Protein AF-A0A2D4LMU4-F1 (afdb_monomer)

Solvent-accessible surface area (backbone atoms only — not comparable to full-atom values): 7456 Å² total; per-residue (Å²): 80,21,37,92,88,66,50,79,47,74,75,89,75,55,41,42,84,69,71,44,62,34,29,35,65,51,58,53,62,62,94,87,62,83,69,73,60,69,75,92,32,50,79,46,69,76,42,60,50,46,70,45,74,50,76,46,54,84,76,86,58,97,58,73,39,43,35,40,33,36,96,86,53,74,43,77,62,80,72,69,55,81,92,44,33,72,62,49,50,62,50,49,52,56,48,52,54,49,43,53,52,51,52,48,44,74,77,41,82,88,67,55,72,68,60,55,47,69,72,72,110

pLDDT: mean 93.3, std 5.47, range [72.94, 98.5]

Mean predicted aligned error: 3.88 Å

Organism: NCBI:txid129469

Sequence (121 aa):
VYDRKGHLCPFDTGLIERNIELYFSGAVKPIYDDNPCLDGGVRAKKMGPINAWWITGFDGGEKALIGFTTAFADYILMEPSEEYAPIFALMQEKIYMSKIVVEFLQNNPDVSYEDLLNKIE

Secondary structure (DSSP, 8-state):
-B-TT--B--SSSSTTTTT---BEEEEE--TT----SSTT-EEEEEE----EEEEE--SS-S--EEEEE-SS-EEE--PPPTTTHHHHHHHHHHHHHHHHHHHHHHH-TT--HHHHHHHH-

Radius of gyration: 16.28 Å; Cα contacts (8 Å, |Δi|>4): 149; chains: 1; bounding box: 43×28×40 Å

InterPro domains:
  IPR022702 DNA (cytosine-5)-methyltransferase 1, replication foci domain [PF12047] (1-120)

Structure (mmCIF, N/CA/C/O backbone):
data_AF-A0A2D4LMU4-F1
#
_entry.id   AF-A0A2D4LMU4-F1
#
loop_
_atom_site.group_PDB
_atom_site.id
_atom_site.type_symbol
_atom_site.label_atom_id
_atom_site.label_alt_id
_atom_site.label_comp_id
_atom_site.label_asym_id
_atom_site.label_entity_id
_atom_site.label_seq_id
_atom_site.pdbx_PDB_ins_code
_atom_site.Cartn_x
_atom_site.Cartn_y
_atom_site.Cartn_z
_atom_site.occupancy
_atom_site.B_iso_or_equiv
_atom_site.auth_seq_id
_atom_site.auth_comp_id
_atom_site.auth_asym_id
_atom_site.auth_atom_id
_atom_site.pdbx_PDB_model_num
ATOM 1 N N . VAL A 1 1 ? 5.516 4.174 -6.664 1.00 97.81 1 VAL A N 1
ATOM 2 C CA . VAL A 1 1 ? 4.515 3.615 -7.610 1.00 97.81 1 VAL A CA 1
ATOM 3 C C . VAL A 1 1 ? 4.397 4.561 -8.789 1.00 97.81 1 VAL A C 1
ATOM 5 O O . VAL A 1 1 ? 4.513 5.764 -8.578 1.00 97.81 1 VAL A O 1
ATOM 8 N N . TYR A 1 2 ? 4.247 4.052 -10.008 1.00 98.38 2 TYR A N 1
ATOM 9 C CA . TYR A 1 2 ? 4.235 4.872 -11.217 1.00 98.38 2 TYR A CA 1
ATOM 10 C C . TYR A 1 2 ? 3.412 4.255 -12.352 1.00 98.38 2 TYR A C 1
ATOM 12 O O . TYR A 1 2 ? 3.217 3.039 -12.406 1.00 98.38 2 TYR A O 1
ATOM 20 N N . ASP A 1 3 ? 2.941 5.102 -13.267 1.00 97.44 3 ASP A N 1
ATOM 21 C CA . ASP A 1 3 ? 2.237 4.683 -14.482 1.00 97.44 3 ASP A CA 1
ATOM 22 C C . ASP A 1 3 ? 3.194 4.114 -15.552 1.00 97.44 3 ASP A C 1
ATOM 24 O O . ASP A 1 3 ? 4.419 4.140 -15.427 1.00 97.44 3 ASP A O 1
ATOM 28 N N . ARG A 1 4 ? 2.652 3.631 -16.676 1.00 95.94 4 ARG A N 1
ATOM 29 C CA . ARG A 1 4 ? 3.459 3.124 -17.807 1.00 95.94 4 ARG A CA 1
ATOM 30 C C . ARG A 1 4 ? 4.431 4.155 -18.408 1.00 95.94 4 ARG A C 1
ATOM 32 O O . ARG A 1 4 ? 5.363 3.758 -19.107 1.00 95.94 4 ARG A O 1
ATOM 39 N N . LYS A 1 5 ? 4.208 5.454 -18.183 1.00 96.56 5 LYS A N 1
ATOM 40 C CA . LYS A 1 5 ? 5.050 6.555 -18.673 1.00 96.56 5 LYS A CA 1
ATOM 41 C C . LYS A 1 5 ? 6.107 6.988 -17.649 1.00 96.56 5 LYS A C 1
ATOM 43 O O . LYS A 1 5 ? 6.983 7.769 -18.004 1.00 96.56 5 LYS A O 1
ATOM 48 N N . GLY A 1 6 ? 6.073 6.445 -16.432 1.00 95.75 6 GLY A N 1
ATOM 49 C CA . GLY A 1 6 ? 7.026 6.731 -15.365 1.00 95.75 6 GLY A CA 1
ATOM 50 C C . GLY A 1 6 ? 6.639 7.903 -14.463 1.00 95.75 6 GLY A C 1
ATOM 51 O O . GLY A 1 6 ? 7.462 8.311 -13.648 1.00 95.75 6 GLY A O 1
ATOM 52 N N . HIS A 1 7 ? 5.421 8.443 -14.563 1.00 97.88 7 HIS A N 1
ATOM 53 C CA . HIS A 1 7 ? 4.956 9.451 -13.609 1.00 97.88 7 HIS A CA 1
ATOM 54 C C . HIS A 1 7 ? 4.673 8.787 -12.267 1.00 97.88 7 HIS A C 1
ATOM 56 O O . HIS A 1 7 ? 4.016 7.746 -12.228 1.00 97.88 7 HIS A O 1
ATOM 62 N N . LEU A 1 8 ? 5.128 9.390 -11.168 1.00 97.94 8 LEU A N 1
ATOM 63 C CA . LEU A 1 8 ? 4.750 8.931 -9.835 1.00 97.94 8 LEU A CA 1
ATOM 64 C C . LEU A 1 8 ? 3.239 9.114 -9.647 1.00 97.94 8 LEU A C 1
ATOM 66 O O . LEU A 1 8 ? 2.700 10.184 -9.928 1.00 97.94 8 LEU A O 1
ATOM 70 N N . CYS A 1 9 ? 2.556 8.066 -9.189 1.00 97.50 9 CYS A N 1
ATOM 71 C CA . CYS A 1 9 ? 1.099 8.062 -9.065 1.00 97.50 9 CYS A CA 1
ATOM 72 C C . CYS A 1 9 ? 0.655 7.550 -7.692 1.00 97.50 9 CYS A C 1
ATOM 74 O O . CYS A 1 9 ? 1.199 6.539 -7.243 1.00 97.50 9 CYS A O 1
ATOM 76 N N . PRO A 1 10 ? -0.357 8.180 -7.066 1.00 96.94 10 PRO A N 1
ATOM 77 C CA . PRO A 1 10 ? -1.023 7.622 -5.896 1.00 96.94 10 PRO A CA 1
ATOM 78 C C . PRO A 1 10 ? -1.820 6.371 -6.283 1.00 96.94 10 PRO A C 1
ATOM 80 O O . PRO A 1 10 ? -2.510 6.360 -7.303 1.00 96.94 10 PRO A O 1
ATOM 83 N N . PHE A 1 11 ? -1.758 5.323 -5.464 1.00 95.81 11 PHE A N 1
ATOM 84 C CA . PHE A 1 11 ? -2.516 4.087 -5.695 1.00 95.81 11 PHE A CA 1
ATOM 85 C C . PHE A 1 11 ? -3.904 4.085 -5.029 1.00 95.81 11 PHE A C 1
ATOM 87 O O . PHE A 1 11 ? -4.737 3.264 -5.386 1.00 95.81 11 PHE A O 1
ATOM 94 N N . ASP A 1 12 ? -4.187 5.032 -4.131 1.00 95.06 12 ASP A N 1
ATOM 95 C CA . ASP A 1 12 ? -5.416 5.138 -3.327 1.00 95.06 12 ASP A CA 1
ATOM 96 C C . ASP A 1 12 ? -6.513 6.014 -3.973 1.00 95.06 12 ASP A C 1
ATOM 98 O O . ASP A 1 12 ? -7.451 6.453 -3.311 1.00 95.06 12 ASP A O 1
ATOM 102 N N . THR A 1 13 ? -6.400 6.312 -5.271 1.00 95.12 13 THR A N 1
ATOM 103 C CA . THR A 1 13 ? -7.282 7.264 -5.983 1.00 95.12 13 THR A CA 1
ATOM 104 C C . THR A 1 13 ? -8.271 6.605 -6.948 1.00 95.12 13 THR A C 1
ATOM 106 O O . THR A 1 13 ? -8.910 7.286 -7.753 1.00 95.12 13 THR A O 1
ATOM 109 N N . GLY A 1 14 ? -8.415 5.279 -6.895 1.00 95.12 14 GLY A N 1
ATOM 110 C CA . GLY A 1 14 ? -9.315 4.543 -7.784 1.00 95.12 14 GLY A CA 1
ATOM 111 C C . GLY A 1 14 ? -8.690 4.128 -9.122 1.00 95.12 14 GLY A C 1
ATOM 112 O O . GLY A 1 14 ? -9.405 3.654 -10.004 1.00 95.12 14 GLY A O 1
ATOM 113 N N . LEU A 1 15 ? -7.390 4.374 -9.344 1.00 97.06 15 LEU A N 1
ATOM 114 C CA . LEU A 1 15 ? -6.722 4.051 -10.614 1.00 97.06 15 LEU A CA 1
ATOM 115 C C . LEU A 1 15 ? -6.672 2.535 -10.850 1.00 97.06 15 LEU A C 1
ATOM 117 O O . LEU A 1 15 ? -7.002 2.082 -11.945 1.00 97.06 15 LEU A O 1
ATOM 121 N N . ILE A 1 16 ? -6.323 1.763 -9.818 1.00 96.69 16 ILE A N 1
ATOM 122 C CA . ILE A 1 16 ? -6.229 0.298 -9.891 1.00 96.69 16 ILE A CA 1
ATOM 123 C C . ILE A 1 16 ? -7.616 -0.301 -10.158 1.00 96.69 16 ILE A C 1
ATOM 125 O O . ILE A 1 16 ? -7.781 -1.114 -11.062 1.00 96.69 16 ILE A O 1
ATOM 129 N N . GLU A 1 17 ? -8.641 0.185 -9.460 1.00 95.44 17 GLU A N 1
ATOM 130 C CA . GLU A 1 17 ? -10.039 -0.240 -9.582 1.00 95.44 17 GLU A CA 1
ATOM 131 C C . GLU A 1 17 ? -10.624 0.068 -10.970 1.00 95.44 17 GLU A C 1
ATOM 133 O O . GLU A 1 17 ? -11.530 -0.615 -11.446 1.00 95.44 17 GLU A O 1
ATOM 138 N N . ARG A 1 18 ? -10.084 1.080 -11.658 1.00 96.31 18 ARG A N 1
ATOM 139 C CA . ARG A 1 18 ? -10.413 1.422 -13.051 1.00 96.31 18 ARG A CA 1
ATOM 140 C C . ARG A 1 18 ? -9.562 0.663 -14.075 1.00 96.31 18 ARG A C 1
ATOM 142 O O . ARG A 1 18 ? -9.589 1.017 -15.254 1.00 96.31 18 ARG A O 1
ATOM 149 N N . ASN A 1 19 ? -8.822 -0.363 -13.652 1.00 94.56 19 ASN A N 1
ATOM 150 C CA . ASN A 1 19 ? -7.887 -1.141 -14.469 1.00 94.56 19 ASN A CA 1
ATOM 151 C C . ASN A 1 19 ? -6.777 -0.293 -15.117 1.00 94.56 19 ASN A C 1
ATOM 153 O O . ASN A 1 19 ? -6.272 -0.630 -16.191 1.00 94.56 19 ASN A O 1
ATOM 157 N N . ILE A 1 20 ? -6.385 0.820 -14.486 1.00 97.50 20 ILE A N 1
ATOM 158 C CA . ILE A 1 20 ? -5.185 1.555 -14.888 1.00 97.50 20 ILE A CA 1
ATOM 159 C C . ILE A 1 20 ? -3.986 0.866 -14.252 1.00 97.50 20 ILE A C 1
ATOM 161 O O . ILE A 1 20 ? -3.833 0.831 -13.034 1.00 97.50 20 ILE A O 1
ATOM 165 N N . GLU A 1 21 ? -3.118 0.325 -15.100 1.00 97.88 21 GLU A N 1
ATOM 166 C CA . GLU A 1 21 ? -1.932 -0.382 -14.640 1.00 97.88 21 GLU A CA 1
ATOM 167 C C . GLU A 1 21 ? -0.919 0.562 -13.993 1.00 97.88 21 GLU A C 1
ATOM 169 O O . GLU A 1 21 ? -0.288 1.393 -14.658 1.00 97.88 21 GLU A O 1
ATOM 174 N N . LEU A 1 22 ? -0.718 0.353 -12.697 1.00 98.50 22 LEU A N 1
ATOM 175 C CA . LEU A 1 22 ? 0.360 0.949 -11.930 1.0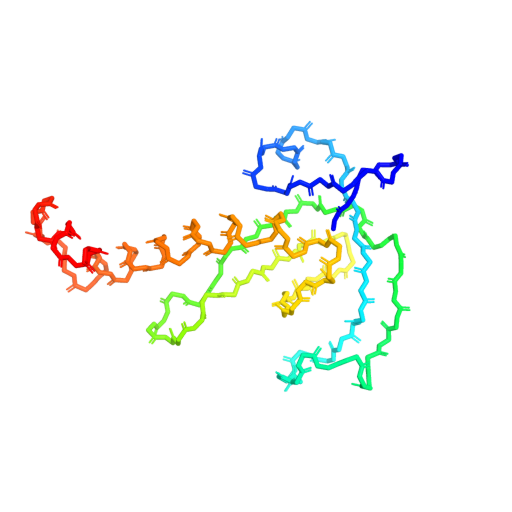0 98.50 22 LEU A CA 1
ATOM 176 C C . LEU A 1 22 ? 1.435 -0.097 -11.641 1.00 98.50 22 LEU A C 1
ATOM 178 O O . LEU A 1 22 ? 1.143 -1.262 -11.371 1.00 98.50 22 LEU A O 1
ATOM 182 N N . TYR A 1 23 ? 2.687 0.340 -11.680 1.00 98.50 23 TYR A N 1
ATOM 183 C CA . TYR A 1 23 ? 3.872 -0.466 -11.413 1.00 98.50 23 TYR A CA 1
ATOM 184 C C . TYR A 1 23 ? 4.640 0.114 -10.227 1.00 98.50 23 TYR A C 1
ATOM 186 O O . TYR A 1 23 ? 4.451 1.264 -9.821 1.00 98.50 23 TYR A O 1
ATOM 194 N N . PHE A 1 24 ? 5.552 -0.668 -9.667 1.00 98.50 24 PHE A N 1
ATOM 195 C CA . PHE A 1 24 ? 6.408 -0.215 -8.580 1.00 98.50 24 PHE A CA 1
ATOM 196 C C . PHE A 1 24 ? 7.831 -0.760 -8.706 1.00 98.50 24 PHE A C 1
ATOM 198 O O . PHE A 1 24 ? 8.128 -1.689 -9.458 1.00 98.50 24 PHE A O 1
ATOM 205 N N . SER A 1 25 ? 8.741 -0.099 -8.004 1.00 98.06 25 SER A N 1
ATOM 206 C CA . SER A 1 25 ? 10.148 -0.469 -7.874 1.00 98.06 25 SER A CA 1
ATOM 207 C C . SER A 1 25 ? 10.530 -0.330 -6.406 1.00 98.06 25 SER A C 1
ATOM 209 O O . SER A 1 25 ? 9.910 0.454 -5.690 1.00 98.06 25 SER A O 1
ATOM 211 N N . GLY A 1 26 ? 11.534 -1.078 -5.967 1.00 96.75 26 GLY A N 1
ATOM 212 C CA . GLY A 1 26 ? 11.982 -1.069 -4.579 1.00 96.75 26 GLY A CA 1
ATOM 213 C C . GLY A 1 26 ? 13.014 -2.157 -4.306 1.00 96.75 26 GLY A C 1
ATOM 214 O O . GLY A 1 26 ? 13.408 -2.897 -5.212 1.00 96.75 26 GLY A O 1
ATOM 215 N N . ALA A 1 27 ? 13.457 -2.244 -3.056 1.00 97.50 27 ALA A N 1
ATOM 216 C CA . ALA A 1 27 ? 14.237 -3.370 -2.567 1.00 9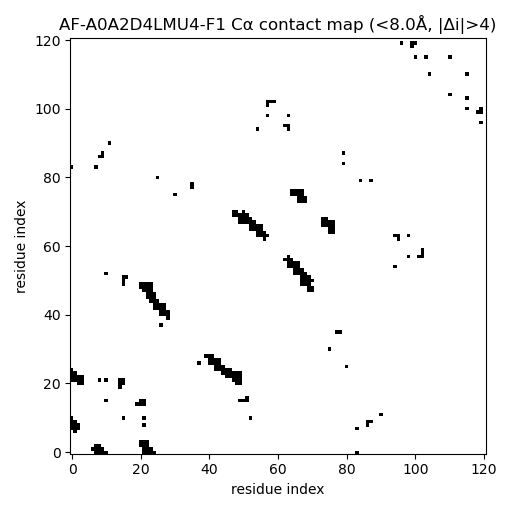7.50 27 ALA A CA 1
ATOM 217 C C . ALA A 1 27 ? 13.286 -4.385 -1.922 1.00 97.50 27 ALA A C 1
ATOM 219 O O . ALA A 1 27 ? 12.555 -4.047 -0.998 1.00 97.50 27 ALA A O 1
ATOM 220 N N . VAL A 1 28 ? 13.271 -5.614 -2.436 1.00 97.19 28 VAL A N 1
ATOM 221 C CA . VAL A 1 28 ? 12.453 -6.705 -1.895 1.00 97.19 28 VAL A CA 1
ATOM 222 C C . VAL A 1 28 ? 13.253 -7.426 -0.819 1.00 97.19 28 VAL A C 1
ATOM 224 O O . VAL A 1 28 ? 14.385 -7.844 -1.076 1.00 97.19 28 VAL A O 1
ATOM 227 N N . LYS A 1 29 ? 12.665 -7.583 0.367 1.00 97.31 29 LYS A N 1
ATOM 228 C CA . LYS A 1 29 ? 13.257 -8.293 1.506 1.00 97.31 29 LYS A CA 1
ATOM 229 C C . LYS A 1 29 ? 12.389 -9.497 1.898 1.00 97.31 29 LYS A C 1
ATOM 231 O O . LYS A 1 29 ? 11.207 -9.525 1.545 1.00 97.31 29 LYS A O 1
ATOM 236 N N . PRO A 1 30 ? 12.949 -10.511 2.581 1.00 96.88 30 PRO A N 1
ATOM 237 C CA . PRO A 1 30 ? 12.157 -11.600 3.145 1.00 96.88 30 PRO A CA 1
ATOM 238 C C . PRO A 1 30 ? 11.094 -11.086 4.123 1.00 96.88 30 PRO A C 1
ATOM 240 O O . PRO A 1 30 ? 11.322 -10.114 4.830 1.00 96.88 30 PRO A O 1
ATOM 243 N N . ILE A 1 31 ? 9.958 -11.782 4.213 1.00 94.69 31 ILE A N 1
ATOM 244 C CA . ILE A 1 31 ? 8.784 -11.355 5.000 1.00 94.69 31 ILE A CA 1
ATOM 245 C C . ILE A 1 31 ? 9.048 -11.149 6.503 1.00 94.69 31 ILE A C 1
ATOM 247 O O . ILE A 1 31 ? 8.301 -10.444 7.169 1.00 94.69 31 ILE A O 1
ATOM 251 N N . TYR A 1 32 ? 10.089 -11.782 7.043 1.00 93.56 32 TYR A N 1
ATOM 252 C CA . TYR A 1 32 ? 10.469 -11.700 8.455 1.00 93.56 32 TYR A CA 1
ATOM 253 C C . TYR A 1 32 ? 11.478 -10.578 8.753 1.00 93.56 32 TYR A C 1
ATOM 255 O O . TYR A 1 32 ? 11.881 -10.428 9.902 1.00 93.56 32 TYR A O 1
ATOM 263 N N . ASP A 1 33 ? 11.950 -9.855 7.735 1.00 94.44 33 ASP A N 1
ATOM 264 C CA . ASP A 1 33 ? 12.923 -8.774 7.883 1.00 94.44 33 ASP A CA 1
ATOM 265 C C . ASP A 1 33 ? 12.190 -7.446 8.108 1.00 94.44 33 ASP A C 1
ATOM 267 O O . ASP A 1 33 ? 11.499 -6.940 7.224 1.00 94.44 33 ASP A O 1
ATOM 271 N N . ASP A 1 34 ? 12.331 -6.896 9.309 1.00 90.12 34 ASP A N 1
ATOM 272 C CA . ASP A 1 34 ? 11.685 -5.665 9.762 1.00 90.12 34 ASP A CA 1
ATOM 273 C C . ASP A 1 34 ? 12.556 -4.413 9.566 1.00 90.12 34 ASP A C 1
ATOM 275 O O . ASP A 1 34 ? 12.091 -3.295 9.802 1.00 90.12 34 ASP A O 1
ATOM 279 N N . ASN A 1 35 ? 13.797 -4.563 9.087 1.00 92.88 35 ASN A N 1
ATOM 280 C CA . ASN A 1 35 ? 14.700 -3.445 8.843 1.00 92.88 35 ASN A CA 1
ATOM 281 C C . ASN A 1 35 ? 14.369 -2.765 7.496 1.00 92.88 35 ASN A C 1
ATOM 283 O O . ASN A 1 35 ? 14.591 -3.366 6.442 1.00 92.88 35 ASN A O 1
ATOM 287 N N . PRO A 1 36 ? 13.912 -1.501 7.476 1.00 91.31 36 PRO A N 1
ATOM 288 C CA . PRO A 1 36 ? 13.543 -0.819 6.234 1.00 91.31 36 PRO A CA 1
ATOM 289 C C . PRO A 1 36 ? 14.747 -0.402 5.375 1.00 91.31 36 PRO A C 1
ATOM 291 O O . PRO A 1 36 ? 14.569 0.018 4.231 1.00 91.31 36 PRO A O 1
ATOM 294 N N . CYS A 1 37 ? 15.977 -0.529 5.890 1.00 91.56 37 CYS A N 1
ATOM 295 C CA . CYS A 1 37 ? 17.185 -0.248 5.126 1.00 91.56 37 CYS A CA 1
ATOM 296 C C . CYS A 1 37 ? 17.262 -1.113 3.857 1.00 91.56 37 CYS A C 1
ATOM 298 O O . CYS A 1 37 ? 16.836 -2.269 3.820 1.00 91.56 37 CYS A O 1
ATOM 300 N N . LEU A 1 38 ? 17.899 -0.559 2.824 1.00 91.44 38 LEU A N 1
ATOM 301 C CA . LEU A 1 38 ? 18.142 -1.236 1.550 1.00 91.44 38 LEU A CA 1
ATOM 302 C C . LEU A 1 38 ? 19.095 -2.440 1.670 1.00 91.44 38 LEU A C 1
ATOM 304 O O . LEU A 1 38 ? 19.184 -3.239 0.734 1.00 91.44 38 LEU A O 1
ATOM 308 N N . ASP A 1 39 ? 19.814 -2.563 2.786 1.00 92.06 39 ASP A N 1
ATOM 309 C CA . ASP A 1 39 ? 20.769 -3.641 3.028 1.00 92.06 39 ASP A CA 1
ATOM 310 C C . ASP A 1 39 ? 20.084 -5.012 3.056 1.00 92.06 39 ASP A C 1
ATOM 312 O O . ASP A 1 39 ? 19.042 -5.207 3.683 1.00 92.06 39 ASP A O 1
ATOM 316 N N . GLY A 1 40 ? 20.675 -5.979 2.349 1.00 90.62 40 GLY A N 1
ATOM 317 C CA . GLY A 1 40 ? 20.130 -7.335 2.216 1.00 90.62 40 GLY A CA 1
ATOM 318 C C . GLY A 1 40 ? 18.916 -7.452 1.285 1.00 90.62 40 GLY A C 1
ATOM 319 O O . GLY A 1 40 ? 18.466 -8.565 1.021 1.00 90.62 40 GLY A O 1
ATOM 320 N N . GLY A 1 41 ? 18.407 -6.339 0.747 1.00 94.88 41 GLY A N 1
ATOM 321 C CA . GLY A 1 41 ? 17.286 -6.332 -0.188 1.00 94.88 41 GLY A CA 1
ATOM 322 C C . GLY A 1 41 ? 17.694 -6.572 -1.645 1.00 94.88 41 GLY A C 1
ATOM 323 O O . GLY A 1 41 ? 18.745 -6.129 -2.116 1.00 94.88 41 GLY A O 1
ATOM 324 N N . VAL A 1 42 ? 16.819 -7.230 -2.406 1.00 97.44 42 VAL A N 1
ATOM 325 C CA . VAL A 1 42 ? 16.978 -7.430 -3.853 1.00 97.44 42 VAL A CA 1
ATOM 326 C C . VAL A 1 42 ? 16.313 -6.277 -4.595 1.00 97.44 42 VAL A C 1
ATOM 328 O O . VAL A 1 42 ? 15.091 -6.130 -4.577 1.00 97.44 42 VAL A O 1
ATOM 331 N N . ARG A 1 43 ? 17.111 -5.445 -5.273 1.00 96.81 43 ARG A N 1
ATOM 332 C CA . ARG A 1 43 ? 16.588 -4.326 -6.070 1.00 96.81 43 ARG A CA 1
ATOM 333 C C . ARG A 1 43 ? 15.811 -4.845 -7.274 1.00 96.81 43 ARG A C 1
ATOM 335 O O . ARG A 1 43 ? 16.375 -5.489 -8.156 1.00 96.81 43 ARG A O 1
ATOM 342 N N . ALA A 1 44 ? 14.538 -4.488 -7.338 1.00 96.44 44 ALA A N 1
ATOM 343 C CA . ALA A 1 44 ? 13.637 -4.859 -8.411 1.00 96.44 44 ALA A CA 1
ATOM 344 C C . ALA A 1 44 ? 12.968 -3.616 -9.002 1.00 96.44 44 ALA A C 1
ATOM 346 O O . ALA A 1 44 ? 12.697 -2.627 -8.315 1.00 96.44 44 ALA A O 1
ATOM 347 N N . LYS A 1 45 ? 12.710 -3.671 -10.310 1.00 96.38 45 LYS A N 1
ATOM 348 C CA . LYS A 1 45 ? 12.070 -2.591 -11.062 1.00 96.38 45 LYS A CA 1
ATOM 349 C C . LYS A 1 45 ? 10.949 -3.121 -11.933 1.00 96.38 45 LYS A C 1
ATOM 351 O O . LYS A 1 45 ? 11.027 -4.258 -12.391 1.00 96.38 45 LYS A O 1
ATOM 356 N N . LYS A 1 46 ? 9.964 -2.266 -12.222 1.00 96.12 46 LYS A N 1
ATOM 357 C CA . LYS A 1 46 ? 8.780 -2.610 -13.032 1.00 96.12 46 LYS A CA 1
ATOM 358 C C . LYS A 1 46 ? 8.041 -3.842 -12.492 1.00 96.12 46 LYS A C 1
ATOM 360 O O . LYS A 1 46 ? 7.558 -4.660 -13.266 1.00 96.12 46 LYS A O 1
ATOM 365 N N . MET A 1 47 ? 7.964 -3.961 -11.169 1.00 97.75 47 MET A N 1
ATOM 366 C CA . MET A 1 47 ? 7.104 -4.940 -10.511 1.00 97.75 47 MET A CA 1
ATOM 367 C C . MET A 1 47 ? 5.641 -4.536 -10.703 1.00 97.75 47 MET A C 1
ATOM 369 O O . MET A 1 47 ? 5.329 -3.343 -10.761 1.00 97.75 47 MET A O 1
ATOM 373 N N . GLY A 1 48 ? 4.761 -5.525 -10.810 1.00 95.50 48 GLY A N 1
ATOM 374 C CA . GLY A 1 48 ? 3.348 -5.327 -11.112 1.00 95.50 48 GLY A CA 1
ATOM 375 C C . GLY A 1 48 ? 2.935 -5.912 -12.472 1.00 95.50 48 GLY A C 1
ATOM 376 O O . GLY A 1 48 ? 3.651 -6.768 -12.999 1.00 95.50 48 GLY A O 1
ATOM 377 N N . PRO A 1 49 ? 1.797 -5.472 -13.043 1.00 97.88 49 PRO A N 1
ATOM 378 C CA . PRO A 1 49 ? 0.897 -4.440 -12.517 1.00 97.88 49 PRO A CA 1
ATOM 379 C C . PRO A 1 49 ? 0.367 -4.759 -11.114 1.00 97.88 49 PRO A C 1
ATOM 381 O O . PRO A 1 49 ? 0.286 -5.925 -10.723 1.00 97.88 49 PRO A O 1
ATOM 384 N N . ILE A 1 50 ? 0.039 -3.722 -10.345 1.00 98.44 50 ILE A N 1
ATOM 385 C CA . ILE A 1 50 ? -0.674 -3.884 -9.075 1.00 98.44 50 ILE A CA 1
ATOM 386 C C . ILE A 1 50 ? -2.114 -4.286 -9.412 1.00 98.44 50 ILE A C 1
ATOM 388 O O . ILE A 1 50 ? -2.835 -3.513 -10.039 1.00 98.44 50 ILE A O 1
ATOM 392 N N . ASN A 1 51 ? -2.513 -5.490 -9.006 1.00 97.81 51 ASN A N 1
ATOM 393 C CA . ASN A 1 51 ? -3.866 -6.011 -9.212 1.00 97.81 51 ASN A CA 1
ATOM 394 C C . ASN A 1 51 ? -4.808 -5.572 -8.089 1.00 97.81 51 ASN A C 1
ATOM 396 O O . ASN A 1 51 ? -5.979 -5.299 -8.330 1.00 97.81 51 ASN A O 1
ATOM 400 N N . ALA A 1 52 ? -4.294 -5.522 -6.862 1.00 97.44 52 ALA A N 1
ATOM 401 C CA . ALA A 1 52 ? -5.014 -5.033 -5.699 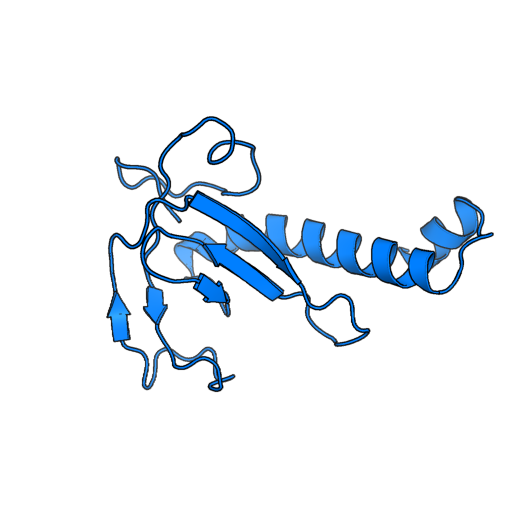1.00 97.44 52 ALA A CA 1
ATOM 402 C C . ALA A 1 52 ? -4.037 -4.418 -4.698 1.00 97.44 52 ALA A C 1
ATOM 404 O O . ALA A 1 52 ? -2.856 -4.772 -4.657 1.00 97.44 52 ALA A O 1
ATOM 405 N N . TRP A 1 53 ? -4.552 -3.515 -3.877 1.00 96.81 53 TRP A N 1
ATOM 406 C CA . TRP A 1 53 ? -3.873 -3.008 -2.697 1.00 96.81 53 TRP A CA 1
ATOM 407 C C . TRP A 1 53 ? -4.812 -3.159 -1.503 1.00 96.81 53 TRP A C 1
ATOM 409 O O . TRP A 1 53 ? -6.034 -3.169 -1.663 1.00 96.81 53 TRP A O 1
ATOM 419 N N . TRP A 1 54 ? -4.251 -3.329 -0.315 1.00 94.62 54 TRP A N 1
ATOM 420 C CA . TRP A 1 54 ? -5.035 -3.577 0.888 1.00 94.62 54 TRP A CA 1
ATOM 421 C C . TRP A 1 54 ? -4.305 -3.094 2.135 1.00 94.62 54 TRP A C 1
ATOM 423 O O . TRP A 1 54 ? -3.109 -2.799 2.111 1.00 94.62 54 TRP A O 1
ATOM 433 N N . ILE A 1 55 ? -5.057 -3.018 3.229 1.00 92.44 55 ILE A N 1
ATOM 434 C CA . ILE A 1 55 ? -4.574 -2.635 4.552 1.00 92.44 55 ILE A CA 1
ATOM 435 C C . ILE A 1 55 ? -4.814 -3.818 5.491 1.00 92.44 55 ILE A C 1
ATOM 437 O O . ILE A 1 55 ? -5.871 -4.446 5.437 1.00 92.44 55 ILE A O 1
ATOM 441 N N . THR A 1 56 ? -3.847 -4.121 6.349 1.00 88.88 56 THR A N 1
ATOM 442 C CA . THR A 1 56 ? -3.981 -5.088 7.447 1.00 88.88 56 THR A CA 1
ATOM 443 C C . THR A 1 56 ? -3.326 -4.543 8.721 1.00 88.88 56 THR A C 1
ATOM 445 O O . THR A 1 56 ? -2.816 -3.421 8.730 1.00 88.88 56 THR A O 1
ATOM 448 N N . GLY A 1 57 ? -3.328 -5.323 9.803 1.00 83.88 57 GLY A N 1
ATOM 449 C CA . GLY A 1 57 ? -2.758 -4.912 11.093 1.00 83.88 57 GLY A CA 1
ATOM 450 C C . GLY A 1 57 ? -3.721 -4.067 11.931 1.00 83.88 57 GLY A C 1
ATOM 451 O O . GLY A 1 57 ? -3.308 -3.097 12.565 1.00 83.88 57 GLY A O 1
ATOM 452 N N . PHE A 1 58 ? -5.013 -4.411 11.896 1.00 80.31 58 PHE A N 1
ATOM 453 C CA . PHE A 1 58 ? -6.052 -3.895 12.801 1.00 80.31 58 PHE A CA 1
ATOM 454 C C . PHE A 1 58 ? -6.161 -4.789 14.047 1.00 80.31 58 PHE A C 1
ATOM 456 O O . PHE A 1 58 ? -7.208 -5.365 14.329 1.00 80.31 58 PHE A O 1
ATOM 463 N N . ASP A 1 59 ? -5.037 -5.013 14.716 1.00 76.88 59 ASP A N 1
ATOM 464 C CA . ASP A 1 59 ? -4.879 -5.951 15.831 1.00 76.88 59 ASP A CA 1
ATOM 465 C C . ASP A 1 59 ? -4.421 -5.263 17.130 1.00 76.88 59 ASP A C 1
ATOM 467 O O . ASP A 1 59 ? -4.042 -5.932 18.090 1.00 76.88 59 ASP A O 1
ATOM 471 N N . GLY A 1 60 ? -4.443 -3.927 17.170 1.00 73.31 60 GLY A N 1
ATOM 472 C CA . GLY A 1 60 ? -3.919 -3.126 18.274 1.00 73.31 60 GLY A CA 1
ATOM 473 C C . GLY A 1 60 ? -2.400 -2.910 18.243 1.00 73.31 60 GLY A C 1
ATOM 474 O O . GLY A 1 60 ? -1.871 -2.267 19.148 1.00 73.31 60 GLY A O 1
ATOM 475 N N . GLY A 1 61 ? -1.680 -3.405 17.225 1.00 78.88 61 GLY A N 1
ATOM 476 C CA . GLY A 1 61 ? -0.263 -3.087 17.016 1.00 78.88 61 GLY A CA 1
ATOM 477 C C . GLY A 1 61 ? -0.028 -1.620 16.624 1.00 78.88 61 GLY A C 1
ATOM 478 O O . GLY A 1 61 ? -0.954 -0.922 16.223 1.00 78.88 61 GLY A O 1
ATOM 479 N N . GLU A 1 62 ? 1.214 -1.130 16.688 1.00 73.56 62 GLU A N 1
ATOM 480 C CA . GLU A 1 62 ? 1.510 0.294 16.425 1.00 73.56 62 GLU A CA 1
ATOM 481 C C . GLU A 1 62 ? 1.282 0.729 14.969 1.00 73.56 62 GLU A C 1
ATOM 483 O O . GLU A 1 62 ? 0.945 1.884 14.710 1.00 73.56 62 GLU A O 1
ATOM 488 N N . LYS A 1 63 ? 1.479 -0.173 14.000 1.00 72.94 63 LYS A N 1
ATOM 489 C CA . LYS A 1 63 ? 1.496 0.170 12.573 1.00 72.94 63 LYS A CA 1
ATOM 490 C C . LYS A 1 63 ? 0.461 -0.634 11.800 1.00 72.94 63 LYS A C 1
ATOM 492 O O . LYS A 1 63 ? 0.490 -1.860 11.810 1.00 72.94 63 LYS A O 1
ATOM 497 N N . ALA A 1 64 ? -0.407 0.069 11.075 1.00 84.00 64 ALA A N 1
ATOM 498 C CA . ALA A 1 64 ? -1.128 -0.541 9.967 1.00 84.00 64 ALA A CA 1
ATOM 499 C C . ALA A 1 64 ? -0.134 -0.893 8.854 1.00 84.00 64 ALA A C 1
ATOM 501 O O . ALA A 1 64 ? 0.805 -0.141 8.578 1.00 84.00 64 ALA A O 1
ATOM 502 N N . LEU A 1 65 ? -0.358 -2.028 8.207 1.00 89.12 65 LEU A N 1
ATOM 503 C CA . LEU A 1 65 ? 0.480 -2.531 7.128 1.00 89.12 65 LEU A CA 1
ATOM 504 C C . LEU A 1 65 ? -0.256 -2.378 5.801 1.00 89.12 65 LEU A C 1
ATOM 506 O O . LEU A 1 65 ? -1.440 -2.695 5.701 1.00 89.12 65 LEU A O 1
ATOM 510 N N . ILE A 1 66 ? 0.461 -1.925 4.776 1.00 93.94 66 ILE A N 1
ATOM 511 C CA . ILE A 1 66 ? -0.060 -1.827 3.410 1.00 93.94 66 ILE A CA 1
ATOM 512 C C . ILE A 1 66 ? 0.502 -2.978 2.593 1.00 93.94 66 ILE A C 1
ATOM 514 O O . ILE A 1 66 ? 1.708 -3.226 2.625 1.00 93.94 66 ILE A O 1
ATOM 518 N N . GLY A 1 67 ? -0.361 -3.638 1.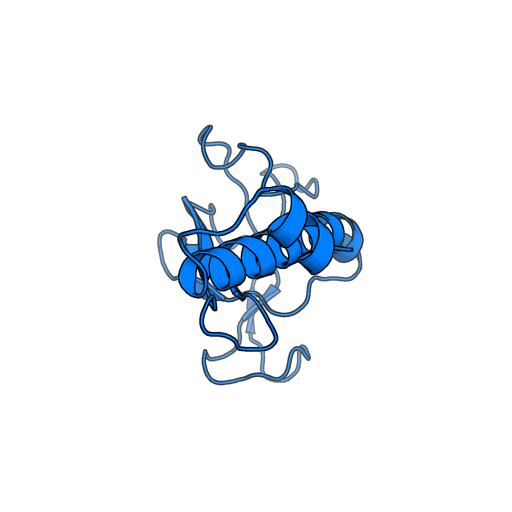830 1.00 96.25 67 GLY A N 1
ATOM 519 C CA . GLY A 1 67 ? 0.019 -4.703 0.918 1.00 96.25 67 GLY A CA 1
ATOM 520 C C . GLY A 1 67 ? -0.307 -4.381 -0.535 1.00 96.25 67 GLY A C 1
ATOM 521 O O . GLY A 1 67 ? -1.334 -3.767 -0.828 1.00 96.25 67 GLY A O 1
ATOM 522 N N . PHE A 1 68 ? 0.549 -4.834 -1.449 1.00 98.19 68 PHE A N 1
ATOM 523 C CA . PHE A 1 68 ? 0.253 -4.931 -2.878 1.00 98.19 68 PHE A CA 1
ATOM 524 C C . PHE A 1 68 ? 0.172 -6.384 -3.306 1.00 98.19 68 PHE A C 1
ATOM 526 O O . PHE A 1 68 ? 1.082 -7.159 -3.030 1.00 98.19 68 PHE A O 1
ATOM 533 N N . THR A 1 69 ? -0.857 -6.708 -4.077 1.00 98.38 69 THR A N 1
ATOM 534 C CA . THR A 1 69 ? -1.007 -7.991 -4.757 1.00 98.38 69 THR A CA 1
ATOM 535 C C . THR A 1 69 ? -0.709 -7.814 -6.239 1.00 98.38 69 THR A C 1
ATOM 537 O O . THR A 1 69 ? -1.255 -6.933 -6.908 1.00 98.38 69 THR A O 1
ATOM 540 N N . THR A 1 70 ? 0.154 -8.673 -6.769 1.00 98.25 70 THR A N 1
ATOM 541 C CA . THR A 1 70 ? 0.454 -8.782 -8.205 1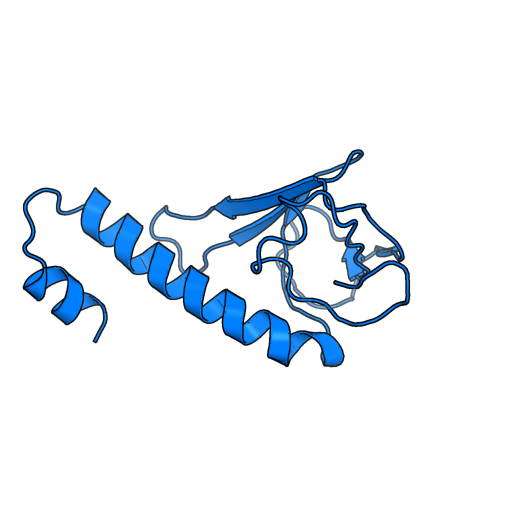.00 98.25 70 THR A CA 1
ATOM 542 C C . THR A 1 70 ? 0.042 -10.161 -8.718 1.00 98.25 70 THR A C 1
ATOM 544 O O . THR A 1 70 ? -0.455 -10.991 -7.964 1.00 98.25 70 THR A O 1
ATOM 547 N N . ALA A 1 71 ? 0.283 -10.452 -9.997 1.00 97.88 71 ALA A N 1
ATOM 548 C CA . ALA A 1 71 ? 0.081 -11.799 -10.533 1.00 97.88 71 ALA A CA 1
ATOM 549 C C . ALA A 1 71 ? 1.054 -12.856 -9.963 1.00 97.88 71 ALA A C 1
ATOM 551 O O . ALA A 1 71 ? 0.828 -14.047 -10.158 1.00 97.88 71 ALA A O 1
ATOM 552 N N . PHE A 1 72 ? 2.141 -12.437 -9.304 1.00 97.00 72 PHE A N 1
ATOM 553 C CA . PHE A 1 72 ? 3.228 -13.332 -8.891 1.00 97.00 72 PHE A CA 1
ATOM 554 C C . PHE A 1 72 ? 3.372 -13.471 -7.377 1.00 97.00 72 PHE A C 1
ATOM 556 O O . PHE A 1 72 ? 3.735 -14.543 -6.900 1.00 97.00 72 PHE A O 1
ATOM 563 N N . ALA A 1 73 ? 3.144 -12.389 -6.637 1.00 97.75 73 ALA A N 1
ATOM 564 C CA . ALA A 1 73 ? 3.343 -12.344 -5.195 1.00 97.75 73 ALA A CA 1
ATOM 565 C C . ALA A 1 73 ? 2.585 -11.178 -4.550 1.00 97.75 73 ALA A C 1
ATOM 567 O O . ALA A 1 73 ? 2.202 -10.214 -5.232 1.00 97.75 73 ALA A O 1
ATOM 568 N N . ASP A 1 74 ? 2.464 -11.278 -3.227 1.00 98.00 74 ASP A N 1
ATOM 569 C CA . ASP A 1 74 ? 2.070 -10.200 -2.331 1.00 98.00 74 ASP A CA 1
ATOM 570 C C . ASP A 1 74 ? 3.305 -9.537 -1.711 1.00 98.00 74 ASP A C 1
ATOM 572 O O . ASP A 1 74 ? 4.288 -10.200 -1.371 1.00 98.00 74 ASP A O 1
ATOM 576 N N . TYR A 1 75 ? 3.245 -8.219 -1.550 1.00 97.75 75 TYR A N 1
ATOM 577 C CA . TYR A 1 75 ? 4.332 -7.396 -1.031 1.00 97.75 75 TYR A CA 1
ATOM 578 C C . TYR A 1 75 ? 3.813 -6.518 0.098 1.00 97.75 75 TYR A C 1
ATOM 580 O O . TYR A 1 75 ? 2.931 -5.696 -0.137 1.00 97.75 75 TYR A O 1
ATOM 588 N N . ILE A 1 76 ? 4.384 -6.653 1.295 1.00 95.81 76 ILE A N 1
ATOM 589 C CA . ILE A 1 76 ? 4.130 -5.726 2.403 1.00 95.81 76 ILE A CA 1
ATOM 590 C C . ILE A 1 76 ? 5.079 -4.537 2.265 1.00 95.81 76 ILE A C 1
ATOM 592 O O . ILE A 1 76 ? 6.287 -4.710 2.096 1.00 95.81 76 ILE A O 1
ATOM 596 N N . LEU A 1 77 ? 4.529 -3.327 2.294 1.00 95.25 77 LEU A N 1
ATOM 597 C CA . LEU A 1 77 ? 5.301 -2.099 2.162 1.00 95.25 77 LEU A CA 1
ATOM 598 C C . LEU A 1 77 ? 5.944 -1.710 3.492 1.00 95.25 77 LEU A C 1
ATOM 600 O O . LEU A 1 77 ? 5.324 -1.815 4.548 1.00 95.25 77 LEU A O 1
ATOM 604 N N . MET A 1 78 ? 7.178 -1.217 3.404 1.00 93.88 78 MET A N 1
ATOM 605 C CA . MET A 1 78 ? 7.939 -0.685 4.533 1.00 93.88 78 MET A CA 1
ATOM 606 C C . MET A 1 78 ? 8.048 0.839 4.390 1.00 93.88 78 MET A C 1
ATOM 608 O O . MET A 1 78 ? 7.066 1.548 4.601 1.00 93.88 78 MET A O 1
ATOM 612 N N . GLU A 1 79 ? 9.207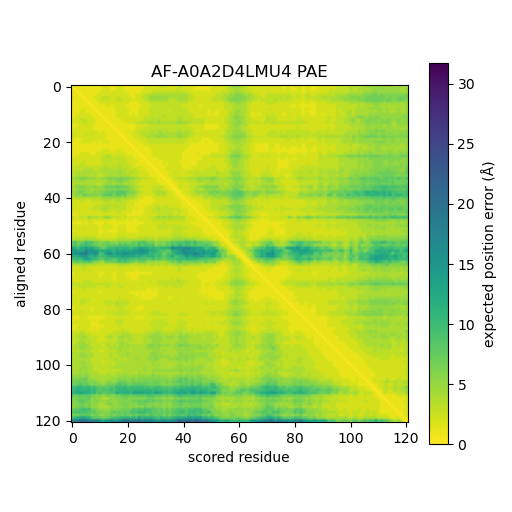 1.348 3.969 1.00 94.31 79 GLU A N 1
ATOM 613 C CA . GLU A 1 79 ? 9.430 2.776 3.743 1.00 94.31 79 GLU A CA 1
ATOM 614 C C . GLU A 1 79 ? 9.364 3.143 2.251 1.00 94.31 79 GLU A C 1
ATOM 616 O O . GLU A 1 79 ? 9.803 2.368 1.390 1.00 94.31 79 GLU A O 1
ATOM 621 N N . PRO A 1 80 ? 8.811 4.322 1.910 1.00 96.25 80 PRO A N 1
ATOM 622 C CA . PRO A 1 80 ? 8.833 4.827 0.546 1.00 96.25 80 PRO A CA 1
ATOM 623 C C . PRO A 1 80 ? 10.234 5.328 0.164 1.00 96.25 80 PRO A C 1
ATOM 625 O O . PRO A 1 80 ? 11.036 5.710 1.012 1.00 96.25 80 PRO A O 1
ATOM 628 N N . SER A 1 81 ? 10.514 5.408 -1.139 1.00 96.38 81 SER A N 1
ATOM 629 C CA . SER A 1 81 ? 11.663 6.184 -1.618 1.00 96.38 81 SER A CA 1
ATOM 630 C C . SER A 1 81 ? 11.461 7.675 -1.339 1.00 96.38 81 SER A C 1
ATOM 632 O O . SER A 1 81 ? 10.323 8.143 -1.305 1.00 96.38 81 SER A O 1
ATOM 634 N N . GLU A 1 82 ? 12.552 8.436 -1.240 1.00 96.94 82 GLU A N 1
ATOM 635 C CA . GLU A 1 82 ? 12.518 9.890 -1.004 1.00 96.94 82 GLU A CA 1
ATOM 636 C C . GLU A 1 82 ? 11.583 10.621 -1.984 1.00 96.94 82 GLU A C 1
ATOM 638 O O . GLU A 1 82 ? 10.721 11.393 -1.577 1.00 96.94 82 GLU A O 1
ATOM 643 N N . GLU A 1 83 ? 11.663 10.284 -3.274 1.00 97.25 83 GLU A N 1
ATOM 644 C CA . GLU A 1 83 ? 10.812 10.871 -4.318 1.00 97.25 83 GLU A CA 1
ATOM 645 C C . GLU A 1 83 ? 9.317 10.541 -4.157 1.00 97.25 83 GLU A C 1
ATOM 647 O O . GLU A 1 83 ? 8.455 11.320 -4.559 1.00 97.25 83 GLU A O 1
ATOM 652 N N . TYR A 1 84 ? 8.991 9.373 -3.595 1.00 97.69 84 TYR A N 1
ATOM 653 C CA . TYR A 1 84 ? 7.610 8.908 -3.439 1.00 97.69 84 TYR A CA 1
ATOM 654 C C . TYR A 1 84 ? 7.035 9.234 -2.052 1.00 97.69 84 TYR A C 1
ATOM 656 O O . TYR A 1 84 ? 5.822 9.139 -1.855 1.00 97.69 84 TYR A O 1
ATOM 664 N N . ALA A 1 85 ? 7.880 9.651 -1.104 1.00 96.44 85 ALA A N 1
ATOM 665 C CA . ALA A 1 85 ? 7.505 9.924 0.278 1.00 96.44 85 ALA A CA 1
ATOM 666 C C . ALA A 1 85 ? 6.352 10.937 0.418 1.00 96.44 85 ALA A C 1
ATOM 668 O O . ALA A 1 85 ? 5.426 10.637 1.170 1.00 96.44 85 ALA A O 1
ATOM 669 N N . PRO A 1 86 ? 6.295 12.058 -0.335 1.00 96.25 86 PRO A N 1
ATOM 670 C CA . PRO A 1 86 ? 5.179 13.001 -0.218 1.00 96.25 86 PRO A CA 1
ATOM 671 C C . PRO A 1 86 ? 3.823 12.398 -0.614 1.00 96.25 86 PRO A C 1
ATOM 673 O O . PRO A 1 86 ? 2.809 12.683 0.014 1.00 96.25 86 PRO A O 1
ATOM 676 N N . ILE A 1 87 ? 3.799 11.535 -1.638 1.00 96.19 87 ILE A N 1
ATOM 677 C CA . ILE A 1 87 ? 2.578 10.842 -2.081 1.00 96.19 87 ILE A CA 1
ATOM 678 C C . ILE A 1 87 ? 2.174 9.788 -1.046 1.00 96.19 87 ILE A C 1
ATOM 680 O O . ILE A 1 87 ? 0.997 9.641 -0.723 1.00 96.19 87 ILE A O 1
ATOM 684 N N . PHE A 1 88 ? 3.158 9.055 -0.521 1.00 94.88 88 PHE A N 1
ATOM 685 C CA . PHE A 1 88 ? 2.936 8.004 0.465 1.00 94.88 88 PHE A CA 1
ATOM 686 C C . PHE A 1 88 ? 2.438 8.554 1.807 1.00 94.88 88 PHE A C 1
ATOM 688 O O . PHE A 1 88 ? 1.557 7.946 2.407 1.00 94.88 88 PHE A O 1
ATOM 695 N N . ALA A 1 89 ? 2.934 9.715 2.246 1.00 93.19 89 ALA A N 1
ATOM 696 C CA . ALA A 1 89 ? 2.556 10.342 3.513 1.00 93.19 89 ALA A CA 1
ATOM 697 C C . ALA A 1 89 ? 1.051 10.647 3.599 1.00 93.19 89 ALA A C 1
ATOM 699 O O . ALA A 1 89 ? 0.412 10.315 4.595 1.00 93.19 89 ALA A O 1
ATOM 700 N N . LEU A 1 90 ? 0.461 11.188 2.525 1.00 91.06 90 LEU A N 1
ATOM 701 C CA . LEU A 1 90 ? -0.983 11.463 2.457 1.00 91.06 90 LEU A CA 1
ATOM 702 C C . LEU A 1 90 ? -1.825 10.192 2.614 1.00 91.06 90 LEU A C 1
ATOM 704 O O . LEU A 1 90 ? -2.918 10.213 3.174 1.00 91.06 90 LEU A O 1
ATOM 708 N N . MET A 1 91 ? -1.326 9.077 2.092 1.00 90.25 91 MET A N 1
ATOM 709 C CA . MET A 1 91 ? -1.999 7.791 2.191 1.00 90.25 91 MET A CA 1
ATOM 710 C C . MET A 1 91 ? -1.784 7.159 3.576 1.00 90.25 91 MET A C 1
ATOM 712 O O . MET A 1 91 ? -2.737 6.632 4.144 1.00 90.25 91 MET A O 1
ATOM 716 N N . GLN A 1 92 ? -0.598 7.299 4.179 1.00 88.12 92 GLN A N 1
ATOM 717 C CA . GLN A 1 92 ? -0.357 6.869 5.561 1.00 88.12 92 GLN A CA 1
ATOM 718 C C . GLN A 1 92 ? -1.283 7.567 6.560 1.00 88.12 92 GLN A C 1
ATOM 720 O O . GLN A 1 92 ? -1.812 6.899 7.444 1.00 88.12 92 GLN A O 1
ATOM 725 N N . GLU A 1 93 ? -1.535 8.867 6.399 1.00 89.12 93 GLU A N 1
ATOM 726 C CA . GLU A 1 93 ? -2.472 9.610 7.249 1.00 89.12 93 GLU A CA 1
ATOM 727 C C . GLU A 1 93 ? -3.891 9.020 7.170 1.00 89.12 93 GLU A C 1
ATOM 729 O O . GLU A 1 93 ? -4.485 8.680 8.194 1.00 89.12 93 GLU A O 1
ATOM 734 N N . LYS A 1 94 ? -4.407 8.777 5.956 1.00 89.06 94 LYS A N 1
ATOM 735 C CA . LYS A 1 94 ? -5.725 8.142 5.752 1.00 89.06 94 LYS A CA 1
ATOM 736 C C . LYS A 1 94 ? -5.814 6.758 6.395 1.00 89.06 94 LYS A C 1
ATOM 738 O O . LYS A 1 94 ? -6.851 6.391 6.954 1.00 89.06 94 LYS A O 1
ATOM 743 N N . ILE A 1 95 ? -4.739 5.978 6.307 1.00 88.56 95 ILE A N 1
ATOM 744 C CA . ILE A 1 95 ? -4.678 4.630 6.874 1.00 88.56 95 ILE A CA 1
ATOM 745 C C . ILE A 1 95 ? -4.635 4.669 8.394 1.00 88.56 95 ILE A C 1
ATOM 747 O O . ILE A 1 95 ? -5.348 3.900 9.036 1.00 88.56 95 ILE A O 1
ATOM 751 N N . TYR A 1 96 ? -3.833 5.561 8.968 1.00 88.12 96 TYR A N 1
ATOM 752 C CA . TYR A 1 96 ? -3.742 5.730 10.412 1.00 88.12 96 TYR A CA 1
ATOM 753 C C . TYR A 1 96 ? -5.107 6.082 11.010 1.00 88.12 96 TYR A C 1
ATOM 755 O O . TYR A 1 96 ? -5.566 5.427 11.945 1.00 88.12 96 TYR A O 1
ATOM 763 N N . MET A 1 97 ? -5.814 7.022 10.380 1.00 89.62 97 MET A N 1
ATOM 764 C CA . MET A 1 97 ? -7.184 7.379 10.751 1.00 89.62 97 MET A CA 1
ATOM 765 C C . MET A 1 97 ? -8.136 6.184 10.643 1.00 89.62 97 MET A C 1
ATOM 767 O O . MET A 1 97 ? -8.901 5.909 11.566 1.00 89.62 97 MET A O 1
ATOM 771 N N . SER A 1 98 ? -8.055 5.422 9.548 1.00 90.00 98 SER A N 1
ATOM 772 C CA . SER A 1 98 ? -8.881 4.224 9.354 1.00 90.00 98 SER A CA 1
ATOM 773 C C . SER A 1 98 ? -8.619 3.164 10.427 1.00 90.00 98 SER A C 1
ATOM 775 O O . SER A 1 98 ? -9.563 2.541 10.905 1.00 90.00 98 SER A O 1
ATOM 777 N N . LYS A 1 99 ? -7.361 2.978 10.846 1.00 88.94 99 LYS A N 1
ATOM 778 C CA . LYS A 1 99 ? -6.993 2.054 11.926 1.00 88.94 99 LYS A CA 1
ATOM 779 C C . LYS A 1 99 ? -7.626 2.460 13.250 1.00 88.94 99 LYS A C 1
ATOM 781 O O . LYS A 1 99 ? -8.296 1.627 13.852 1.00 88.94 99 LYS A O 1
ATOM 786 N N . ILE A 1 100 ? -7.474 3.724 13.657 1.00 89.94 100 ILE A N 1
ATOM 787 C CA . ILE A 1 100 ? -8.078 4.237 14.897 1.00 89.94 100 ILE A CA 1
ATOM 788 C C . ILE A 1 100 ? -9.586 3.992 14.894 1.00 89.94 100 ILE A C 1
ATOM 790 O O . ILE A 1 100 ? -10.120 3.458 15.862 1.00 89.94 100 ILE A O 1
ATOM 794 N N . VAL A 1 101 ? -10.263 4.338 13.796 1.00 91.69 101 VAL A N 1
ATOM 795 C CA . VAL A 1 101 ? -11.718 4.180 13.672 1.00 91.69 101 VAL A CA 1
ATOM 796 C C . VAL A 1 101 ? -12.125 2.708 13.765 1.00 91.69 101 VAL A C 1
ATOM 798 O O . VAL A 1 101 ? -13.016 2.372 14.542 1.00 91.69 101 VAL A O 1
ATOM 801 N N . VAL A 1 102 ? -11.480 1.819 13.002 1.00 90.50 102 VAL A N 1
ATOM 802 C CA . VAL A 1 102 ? -11.820 0.387 12.983 1.00 90.50 102 VAL A CA 1
ATOM 803 C C . VAL A 1 102 ? -11.596 -0.246 14.354 1.00 90.50 102 VAL A C 1
ATOM 805 O O . VAL A 1 102 ? -12.498 -0.901 14.871 1.00 90.50 102 VAL A O 1
ATOM 808 N N . GLU A 1 103 ? -10.436 -0.022 14.970 1.00 90.75 103 GLU A N 1
ATOM 809 C CA . GLU A 1 103 ? -10.112 -0.599 16.278 1.00 90.75 103 GLU A CA 1
ATOM 810 C C . GLU A 1 103 ? -10.999 -0.033 17.390 1.00 90.75 103 GLU A C 1
ATOM 812 O O . GLU A 1 103 ? -11.411 -0.764 18.294 1.00 90.75 103 GLU A O 1
ATOM 817 N N . PHE A 1 104 ? -11.338 1.256 17.330 1.00 91.75 104 PHE A N 1
ATOM 818 C CA . PHE A 1 104 ? -12.238 1.868 18.301 1.00 91.75 104 PHE A CA 1
ATOM 819 C C . PHE A 1 104 ? -13.646 1.277 18.213 1.00 91.75 104 PHE A C 1
ATOM 821 O O . PHE A 1 104 ? -14.189 0.863 19.237 1.00 91.75 104 PHE A O 1
ATOM 828 N N . LEU A 1 105 ? -14.213 1.176 17.008 1.00 92.25 105 LEU A N 1
ATOM 829 C CA . LEU A 1 105 ? -15.562 0.642 16.803 1.00 92.25 105 LEU A CA 1
ATOM 830 C C . LEU A 1 105 ? -15.650 -0.861 17.099 1.00 92.25 105 LEU A C 1
ATOM 832 O O . LEU A 1 105 ? -16.663 -1.321 17.620 1.00 92.25 105 LEU A O 1
ATOM 836 N N . GLN A 1 106 ? -14.593 -1.632 16.822 1.00 90.31 106 GLN A N 1
ATOM 837 C CA . GLN A 1 106 ? -14.534 -3.056 17.178 1.00 90.31 106 GLN A CA 1
ATOM 838 C C . GLN A 1 106 ? -14.605 -3.283 18.691 1.00 90.31 106 GLN A C 1
ATOM 840 O O . GLN A 1 106 ? -15.242 -4.235 19.139 1.00 90.31 106 GLN A O 1
ATOM 845 N N . ASN A 1 107 ? -13.964 -2.413 19.473 1.00 90.19 107 ASN A N 1
ATOM 846 C CA . ASN A 1 107 ? -13.938 -2.521 20.929 1.00 90.19 107 ASN A CA 1
ATOM 847 C C . ASN A 1 107 ? -15.138 -1.845 21.608 1.00 90.19 107 ASN A C 1
ATOM 849 O O . ASN A 1 107 ? -15.414 -2.129 22.771 1.00 90.19 107 ASN A O 1
ATOM 853 N N . ASN A 1 108 ? -15.847 -0.959 20.904 1.00 92.38 108 ASN A N 1
ATOM 854 C CA . ASN A 1 108 ? -16.932 -0.163 21.465 1.00 92.38 108 ASN A CA 1
ATOM 855 C C . ASN A 1 108 ? -18.106 -0.056 20.459 1.00 92.38 108 ASN A C 1
ATOM 857 O O . ASN A 1 108 ? -18.217 0.941 19.749 1.00 92.38 108 ASN A O 1
ATOM 861 N N . PRO A 1 109 ? -18.990 -1.068 20.365 1.00 91.31 109 PRO A N 1
ATOM 862 C CA . PRO A 1 109 ? -20.035 -1.125 19.333 1.00 91.31 109 PRO A CA 1
ATOM 863 C C . PRO A 1 109 ? -21.186 -0.121 19.525 1.00 91.31 109 PRO A C 1
ATOM 865 O O . PRO A 1 109 ? -21.832 0.248 18.548 1.00 91.31 109 PRO A O 1
ATOM 868 N N . ASP A 1 110 ? -21.431 0.333 20.758 1.00 93.94 110 ASP A N 1
ATOM 869 C CA . ASP A 1 110 ? -22.566 1.201 21.119 1.00 93.94 110 ASP A CA 1
ATOM 870 C C . ASP A 1 110 ? -22.163 2.678 21.334 1.00 93.94 110 ASP A C 1
ATOM 872 O O . ASP A 1 110 ? -22.854 3.429 22.024 1.00 93.94 110 ASP A O 1
ATOM 876 N N . VAL A 1 111 ? -21.017 3.101 20.789 1.00 94.62 111 VAL A N 1
ATOM 877 C CA . VAL A 1 111 ? -20.491 4.471 20.951 1.00 94.62 111 VAL A CA 1
ATOM 878 C C . VAL A 1 111 ? -21.236 5.498 20.119 1.00 94.62 111 VAL A C 1
ATOM 880 O O . VAL A 1 111 ? -21.753 5.212 19.037 1.00 94.62 111 VAL A O 1
ATOM 883 N N . SER A 1 112 ? -21.241 6.736 20.606 1.00 94.81 112 SER A N 1
ATOM 884 C CA . SER A 1 112 ? -21.731 7.866 19.832 1.00 94.81 112 SER A CA 1
ATOM 885 C C . SER A 1 112 ? -20.675 8.378 18.847 1.00 94.81 112 SER A C 1
ATOM 887 O O . SER A 1 112 ? -19.480 8.100 18.959 1.00 94.81 112 SER A O 1
ATOM 889 N N . TYR A 1 113 ? -21.124 9.179 17.882 1.00 92.94 113 TYR A N 1
ATOM 890 C CA . TYR A 1 113 ? -20.229 9.905 16.981 1.00 92.94 113 TYR A CA 1
ATOM 891 C C . TYR A 1 113 ? -19.264 10.834 17.740 1.00 92.94 113 TYR A C 1
ATOM 893 O O . TYR A 1 113 ? -18.090 10.917 17.388 1.00 92.94 113 TYR A O 1
ATOM 901 N N . GLU A 1 114 ? -19.737 11.474 18.812 1.00 94.88 114 GLU A N 1
ATOM 902 C CA . GLU A 1 114 ? -18.924 12.372 19.642 1.00 94.88 114 GLU A CA 1
ATOM 903 C C . GLU A 1 114 ? -17.794 11.619 20.359 1.00 94.88 114 GLU A C 1
ATOM 905 O O . GLU A 1 114 ? -16.672 12.111 20.443 1.00 94.88 114 GLU A O 1
ATOM 910 N N . ASP A 1 115 ? -18.046 10.390 20.822 1.00 93.38 115 ASP A N 1
ATOM 911 C CA . ASP A 1 115 ? -17.014 9.560 21.456 1.00 93.38 115 ASP A CA 1
ATOM 912 C C . ASP A 1 115 ? -15.906 9.174 20.466 1.00 93.38 115 ASP A C 1
ATOM 914 O O . ASP A 1 115 ? -14.730 9.141 20.831 1.00 93.38 115 ASP A O 1
ATOM 918 N N . LEU A 1 116 ? -16.271 8.912 19.205 1.00 93.19 116 LEU A N 1
ATOM 919 C CA . LEU A 1 116 ? -15.303 8.647 18.143 1.00 93.19 116 LEU A CA 1
ATOM 920 C C . LEU A 1 116 ? -14.471 9.894 17.819 1.00 93.19 116 LEU A C 1
ATOM 922 O O . LEU A 1 116 ? -13.256 9.779 17.670 1.00 93.19 116 LEU A O 1
ATOM 926 N N . LEU A 1 117 ? -15.093 11.074 17.735 1.00 92.12 117 LEU A N 1
ATOM 927 C CA . LEU A 1 117 ? -14.366 12.329 17.518 1.00 92.12 117 LEU A CA 1
ATOM 928 C C . LEU A 1 117 ? -13.364 12.602 18.642 1.00 92.12 117 LEU A C 1
ATOM 930 O O . LEU A 1 117 ? -12.193 12.834 18.357 1.00 92.12 117 LEU A O 1
ATOM 934 N N . ASN A 1 118 ? -13.785 12.453 19.900 1.00 92.31 118 ASN A N 1
ATOM 935 C CA . ASN A 1 118 ? -12.915 12.618 21.070 1.00 92.31 118 ASN A CA 1
ATOM 936 C C . ASN A 1 118 ? -11.724 11.646 21.091 1.00 92.31 118 ASN A C 1
ATOM 938 O O . ASN A 1 118 ? -10.757 11.871 21.813 1.00 92.31 118 ASN A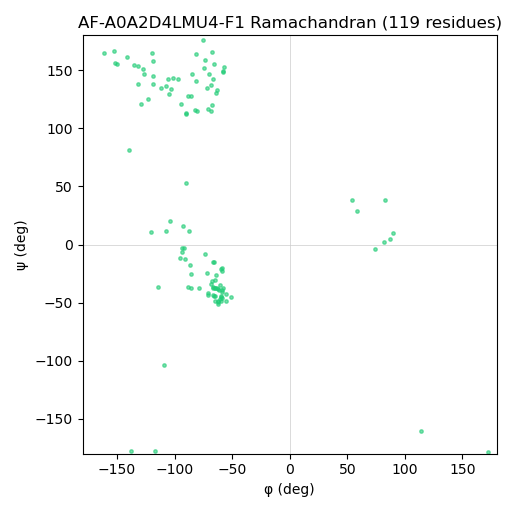 O 1
ATOM 942 N N . LYS A 1 119 ? -11.806 10.525 20.366 1.00 88.12 119 LYS A N 1
ATOM 943 C CA . LYS A 1 119 ? -10.708 9.562 20.242 1.00 88.12 119 LYS A CA 1
ATOM 944 C C . LYS A 1 119 ? -9.715 9.928 19.133 1.00 88.12 119 LYS A C 1
ATOM 946 O O . LYS A 1 119 ? -8.578 9.456 19.172 1.00 88.12 119 LYS A O 1
ATOM 951 N N . ILE A 1 120 ? -10.179 10.670 18.131 1.00 85.94 120 ILE A N 1
ATOM 952 C CA . ILE A 1 120 ? -9.416 11.078 16.951 1.00 85.94 120 ILE A CA 1
ATOM 953 C C . ILE A 1 120 ? -8.665 12.397 17.196 1.00 85.94 120 ILE A C 1
ATOM 955 O O . ILE A 1 120 ? -7.561 12.546 16.672 1.00 85.94 120 ILE A O 1
ATOM 959 N N . GLU A 1 121 ? -9.265 13.331 17.947 1.00 75.62 121 GLU A N 1
ATOM 960 C CA . GLU A 1 121 ? -8.640 14.590 18.403 1.00 75.62 121 GLU A CA 1
ATOM 961 C C . GLU A 1 121 ? -7.541 14.369 19.458 1.00 75.62 121 GLU A C 1
ATOM 963 O O . GLU A 1 121 ? -6.526 15.104 19.391 1.00 75.62 121 GLU A O 1
#

Nearest PDB structures (foldseek):
  5ydr-assembly1_B  TM=9.652E-01  e=1.225E-15  Homo sapiens
  5wvo-assembly1_C  TM=9.643E-01  e=2.911E-15  Homo sapiens
  6pzv-a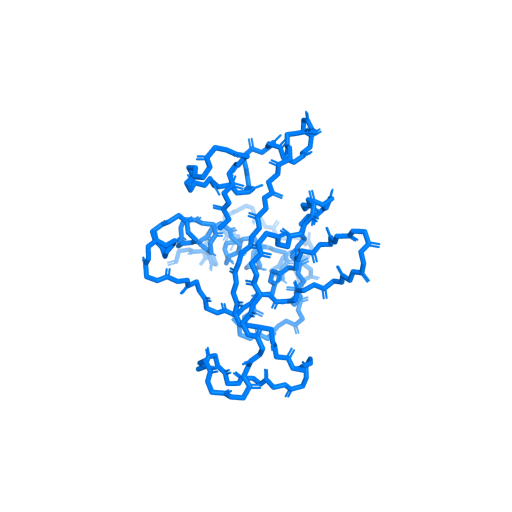ssembly1_C  TM=9.720E-01  e=4.218E-15  Bos taurus
  6pzv-assembly2_G  TM=9.589E-01  e=1.544E-14  Bos taurus
  3av4-assembly1_A  TM=9.684E-01  e=4.417E-14  Mus musculus

Foldseek 3Di:
DAAPVRDQDQPPPCCLVVVRFDFDWDFADPPPDQDRDSPPTDTDGRHASFNDKDWDDLPPDPDIWIWTDHPPDIGIDHDDDPVNRVSVVVVRVVNVLVSQQVNVCVV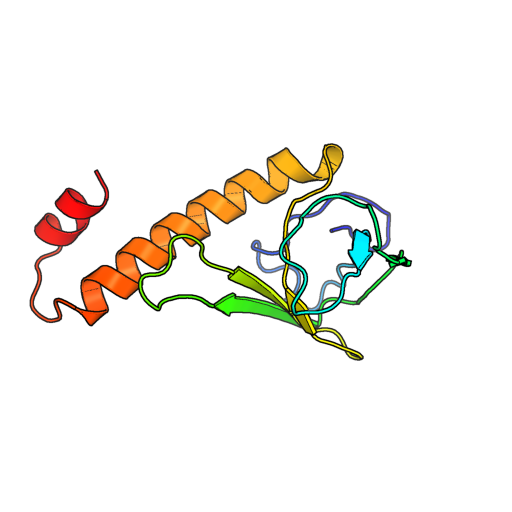PVPDDPVVSVVSVD